Protein AF-A0A3C0TS66-F1 (afdb_monomer_lite)

pLDDT: mean 88.53, std 8.07, range [55.0, 98.06]

Secondary structure (DSSP, 8-state):
-----HHHHHHHHHHHHHHHHHHGGGGS-HHHHHTS-TTS--PPPPPPGGGS---

Sequence (55 aa):
MLHFARWKIAVILFALIGGIIVSLPNLFSDERLAGLPDWLPRQKIVLGLDLQGGS

Radius of gyration: 15.98 Å; chains: 1; bounding box: 39×21×45 Å

Structure (mmCIF, N/CA/C/O backbone):
data_AF-A0A3C0TS66-F1
#
_entry.id   AF-A0A3C0TS66-F1
#
loop_
_atom_site.group_PDB
_atom_site.id
_atom_site.type_symbol
_atom_site.label_atom_id
_atom_site.label_alt_id
_atom_site.label_comp_id
_atom_site.label_asym_id
_atom_site.label_entity_id
_atom_site.label_seq_id
_atom_site.pdbx_PDB_ins_code
_atom_site.Cartn_x
_atom_site.Cartn_y
_atom_site.Cartn_z
_atom_site.occupancy
_atom_site.B_iso_or_equiv
_atom_site.auth_seq_id
_atom_site.auth_comp_id
_atom_site.auth_asym_id
_atom_site.auth_atom_id
_atom_site.pdbx_PDB_model_num
ATOM 1 N N . MET A 1 1 ? 19.727 10.514 -18.441 1.00 67.00 1 MET A N 1
ATOM 2 C CA . MET A 1 1 ? 18.275 10.535 -18.158 1.00 67.00 1 MET A CA 1
ATOM 3 C C . MET A 1 1 ? 17.859 9.141 -17.721 1.00 67.00 1 MET A C 1
ATOM 5 O O . MET A 1 1 ? 18.275 8.179 -18.356 1.00 67.00 1 MET A O 1
ATOM 9 N N . LEU A 1 2 ? 17.154 9.010 -16.595 1.00 78.12 2 LEU A N 1
ATOM 10 C CA . LEU A 1 2 ? 16.851 7.711 -15.986 1.00 78.12 2 LEU A CA 1
ATOM 11 C C . LEU A 1 2 ? 15.708 7.035 -16.769 1.00 78.12 2 LEU A C 1
ATOM 13 O O . LEU A 1 2 ? 14.534 7.295 -16.524 1.00 78.12 2 LEU A O 1
ATOM 17 N N . HIS A 1 3 ? 16.049 6.220 -17.770 1.00 85.56 3 HIS A N 1
ATOM 18 C CA . HIS A 1 3 ? 15.064 5.454 -18.534 1.00 85.56 3 HIS A CA 1
ATOM 19 C C . HIS A 1 3 ? 14.740 4.154 -17.802 1.00 85.56 3 HIS A C 1
ATOM 21 O O . HIS A 1 3 ? 15.561 3.239 -17.723 1.00 85.56 3 HIS A O 1
ATOM 27 N N . PHE A 1 4 ? 13.524 4.062 -17.274 1.00 88.31 4 PHE A N 1
ATOM 28 C CA . PHE A 1 4 ? 13.020 2.831 -16.683 1.00 88.31 4 PHE A CA 1
ATOM 29 C C . PHE A 1 4 ? 12.297 1.992 -17.731 1.00 88.31 4 PHE A C 1
ATOM 31 O O . PHE A 1 4 ? 11.447 2.483 -18.473 1.00 88.31 4 PHE A O 1
ATOM 38 N N . ALA A 1 5 ? 12.610 0.697 -17.772 1.00 94.88 5 ALA A N 1
ATOM 39 C CA . ALA A 1 5 ? 11.856 -0.248 -18.581 1.00 94.88 5 ALA A CA 1
ATOM 40 C C . ALA A 1 5 ? 10.389 -0.285 -18.119 1.00 94.88 5 ALA A C 1
ATOM 42 O O . ALA A 1 5 ? 10.112 -0.298 -16.918 1.00 94.88 5 ALA A O 1
ATOM 43 N N . ARG A 1 6 ? 9.448 -0.354 -19.069 1.00 94.50 6 ARG A N 1
ATOM 44 C CA . ARG A 1 6 ? 7.996 -0.312 -18.801 1.00 94.50 6 ARG A CA 1
ATOM 45 C C . ARG A 1 6 ? 7.542 -1.366 -17.784 1.00 94.50 6 ARG A C 1
ATOM 47 O O . ARG A 1 6 ? 6.669 -1.092 -16.971 1.00 94.50 6 ARG A O 1
ATOM 54 N N . TRP A 1 7 ? 8.171 -2.543 -17.787 1.00 96.75 7 TRP A N 1
ATOM 55 C CA . TRP A 1 7 ? 7.859 -3.611 -16.836 1.00 96.75 7 TRP A CA 1
ATOM 56 C C . TRP A 1 7 ? 8.236 -3.248 -15.392 1.00 96.75 7 TRP A C 1
ATOM 58 O O . TRP A 1 7 ? 7.489 -3.575 -14.477 1.00 96.75 7 TRP A O 1
ATOM 68 N N . LYS A 1 8 ? 9.342 -2.517 -15.175 1.00 95.62 8 LYS A N 1
ATOM 69 C CA . LYS A 1 8 ? 9.738 -2.053 -13.834 1.00 95.62 8 LYS A CA 1
ATOM 70 C C . LYS A 1 8 ? 8.698 -1.088 -13.282 1.00 95.62 8 LYS A C 1
ATOM 72 O O . LYS A 1 8 ? 8.307 -1.207 -12.130 1.00 95.62 8 LYS A O 1
ATOM 77 N N . ILE A 1 9 ? 8.214 -0.179 -14.131 1.00 96.06 9 ILE A N 1
ATOM 78 C CA . ILE A 1 9 ? 7.140 0.758 -13.782 1.00 96.06 9 ILE A CA 1
ATOM 79 C C . ILE A 1 9 ? 5.874 -0.014 -13.397 1.00 96.06 9 ILE A C 1
ATOM 81 O O . ILE A 1 9 ? 5.293 0.264 -12.355 1.00 96.06 9 ILE A O 1
ATOM 85 N N . ALA A 1 10 ? 5.481 -1.016 -14.189 1.00 97.50 10 ALA A N 1
ATOM 86 C CA . ALA A 1 10 ? 4.315 -1.841 -13.883 1.00 97.50 10 ALA A CA 1
ATOM 87 C C . ALA A 1 10 ? 4.450 -2.549 -12.524 1.00 97.50 10 ALA A C 1
ATOM 89 O O . ALA A 1 10 ? 3.538 -2.463 -11.710 1.00 97.50 10 ALA A O 1
ATOM 90 N N . VAL A 1 11 ? 5.595 -3.180 -12.243 1.00 97.69 11 VAL A N 1
ATOM 91 C CA . VAL A 1 11 ? 5.847 -3.854 -10.954 1.00 97.69 11 VAL A CA 1
ATOM 92 C C . VAL A 1 11 ? 5.778 -2.873 -9.783 1.00 97.69 11 VAL A C 1
ATOM 94 O O . VAL A 1 11 ? 5.154 -3.180 -8.771 1.00 97.69 11 VAL A O 1
ATOM 97 N N . ILE A 1 12 ? 6.364 -1.682 -9.926 1.00 97.00 12 ILE A N 1
ATOM 98 C CA . ILE A 1 12 ? 6.303 -0.637 -8.894 1.00 97.00 12 ILE A CA 1
ATOM 99 C C . ILE A 1 12 ? 4.851 -0.221 -8.635 1.00 97.00 12 ILE A C 1
ATOM 101 O O . ILE A 1 12 ? 4.431 -0.152 -7.482 1.00 97.00 12 ILE A O 1
ATOM 105 N N . LEU A 1 13 ? 4.070 0.018 -9.691 1.00 97.88 13 LEU A N 1
ATOM 106 C CA . LEU A 1 13 ? 2.659 0.385 -9.559 1.00 97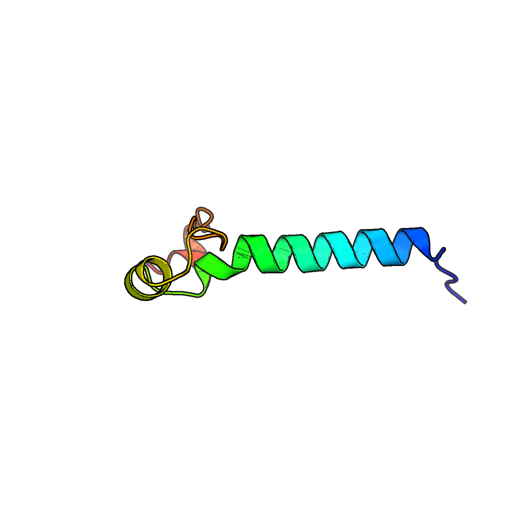.88 13 LEU A CA 1
ATOM 107 C C . LEU A 1 13 ? 1.844 -0.724 -8.890 1.00 97.88 13 LEU A C 1
ATOM 109 O O . LEU A 1 13 ? 1.056 -0.434 -7.996 1.00 97.88 13 LEU A O 1
ATOM 113 N N . PHE A 1 14 ? 2.064 -1.986 -9.264 1.00 98.06 14 PHE A N 1
ATOM 114 C CA . PHE A 1 14 ? 1.405 -3.119 -8.615 1.00 98.06 14 PHE A CA 1
ATOM 115 C C . PHE A 1 14 ? 1.760 -3.225 -7.132 1.00 98.06 14 PHE A C 1
ATOM 117 O O . PHE A 1 14 ? 0.868 -3.444 -6.317 1.00 98.06 14 PHE A O 1
ATOM 124 N N . ALA A 1 15 ? 3.028 -3.026 -6.765 1.00 97.81 15 ALA A N 1
ATOM 125 C CA . ALA A 1 15 ? 3.451 -3.038 -5.368 1.00 97.81 15 ALA A CA 1
ATOM 126 C C . ALA A 1 15 ? 2.788 -1.910 -4.560 1.00 97.81 15 ALA A C 1
ATOM 128 O O . ALA A 1 15 ? 2.292 -2.152 -3.461 1.00 97.81 15 ALA A O 1
ATOM 129 N N . LEU A 1 16 ? 2.721 -0.697 -5.122 1.00 97.94 16 LEU A N 1
ATOM 130 C CA . LEU A 1 16 ? 2.051 0.443 -4.491 1.00 97.94 16 LEU A CA 1
ATOM 131 C C . LEU A 1 16 ? 0.555 0.187 -4.302 1.00 97.94 16 LEU A C 1
ATOM 133 O O . LEU A 1 16 ? 0.042 0.333 -3.196 1.00 97.94 16 LEU A O 1
ATOM 137 N N . ILE A 1 17 ? -0.139 -0.231 -5.364 1.00 97.38 17 ILE A N 1
ATOM 138 C CA . ILE A 1 17 ? -1.576 -0.526 -5.316 1.00 97.38 17 ILE A CA 1
ATOM 139 C C . ILE A 1 17 ? -1.851 -1.659 -4.323 1.00 97.38 17 ILE A C 1
ATOM 141 O O . ILE A 1 17 ? -2.758 -1.543 -3.504 1.00 97.38 17 ILE A O 1
ATOM 145 N N . GLY A 1 18 ? -1.044 -2.721 -4.344 1.00 95.69 18 GLY A N 1
ATOM 146 C CA . GLY A 1 18 ? -1.150 -3.826 -3.394 1.00 95.69 18 GLY A CA 1
ATOM 147 C C . GLY A 1 18 ? -0.982 -3.361 -1.948 1.00 95.69 18 GLY A C 1
ATOM 148 O O . GLY A 1 18 ? -1.813 -3.687 -1.105 1.00 95.69 18 GLY A O 1
AT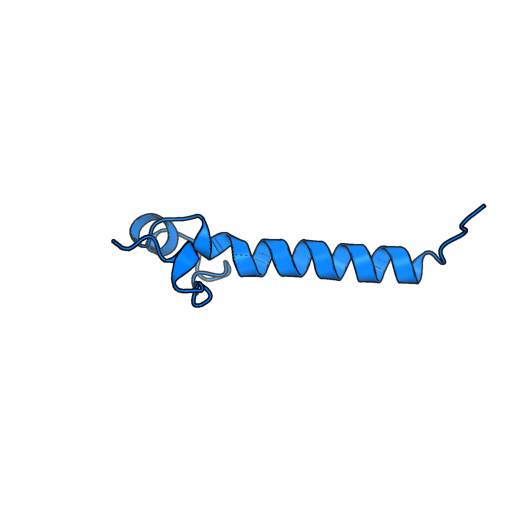OM 149 N N . GLY A 1 19 ? 0.032 -2.538 -1.668 1.00 94.12 19 GLY A N 1
ATOM 150 C CA . GLY A 1 19 ? 0.245 -1.960 -0.340 1.00 94.12 19 GLY A CA 1
ATOM 151 C C . GLY A 1 19 ? -0.921 -1.083 0.122 1.00 94.12 19 GLY A C 1
ATOM 152 O O . GLY A 1 19 ? -1.334 -1.169 1.278 1.00 94.12 19 GLY A O 1
ATOM 153 N N . ILE A 1 20 ? -1.509 -0.293 -0.782 1.00 93.88 20 ILE A N 1
ATOM 154 C CA . ILE A 1 20 ? -2.699 0.514 -0.480 1.00 93.88 20 ILE A CA 1
ATOM 155 C C . ILE A 1 20 ? -3.876 -0.395 -0.136 1.00 93.88 20 ILE A C 1
ATOM 157 O O . ILE A 1 20 ? -4.467 -0.223 0.919 1.00 93.88 20 ILE A O 1
ATOM 161 N N . ILE A 1 21 ? -4.191 -1.388 -0.971 1.00 92.06 21 ILE A N 1
ATOM 162 C CA . ILE A 1 21 ? -5.321 -2.305 -0.745 1.00 92.06 21 ILE A CA 1
ATOM 163 C C . ILE A 1 21 ? -5.179 -3.043 0.590 1.00 92.06 21 ILE A C 1
ATOM 165 O O . ILE A 1 21 ? -6.154 -3.187 1.321 1.00 92.06 21 ILE A O 1
ATOM 169 N N . VAL A 1 22 ? -3.966 -3.494 0.911 1.00 91.25 22 VAL A N 1
ATOM 170 C CA . VAL A 1 22 ? -3.675 -4.259 2.128 1.00 91.25 22 VAL A CA 1
ATOM 171 C C . VAL A 1 22 ? -3.712 -3.382 3.385 1.00 91.25 22 VAL A C 1
ATOM 173 O O . VAL A 1 22 ? -4.179 -3.839 4.422 1.00 91.25 22 VAL A O 1
ATOM 176 N N . SER A 1 23 ? -3.283 -2.120 3.303 1.00 91.75 23 SER A N 1
ATOM 177 C CA . SER A 1 23 ? -3.348 -1.166 4.426 1.00 91.75 23 SER A CA 1
ATOM 178 C C . SER A 1 23 ? -4.696 -0.449 4.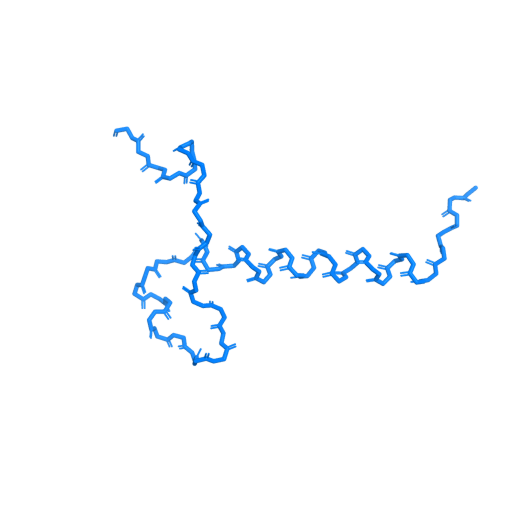558 1.00 91.75 23 SER A C 1
ATOM 180 O O . SER A 1 23 ? -4.996 0.107 5.611 1.00 91.75 23 SER A O 1
ATOM 182 N N . LEU A 1 24 ? -5.535 -0.485 3.521 1.00 91.75 24 LEU A N 1
ATOM 183 C CA . LEU A 1 24 ? -6.836 0.176 3.481 1.00 91.75 24 LEU A CA 1
ATOM 184 C C . LEU A 1 24 ? -7.738 -0.157 4.687 1.00 91.75 24 LEU A C 1
ATOM 186 O O . LEU A 1 24 ? -8.304 0.780 5.251 1.00 91.75 24 LEU A O 1
ATOM 190 N N . PRO A 1 25 ? -7.859 -1.419 5.154 1.00 91.00 25 PRO A N 1
ATOM 191 C CA . PRO A 1 25 ? -8.743 -1.757 6.269 1.00 91.00 25 PRO A CA 1
ATOM 192 C C . PRO A 1 25 ? -8.320 -1.091 7.582 1.00 91.00 25 PRO A C 1
ATOM 194 O O . PRO A 1 25 ? -9.169 -0.769 8.410 1.00 91.00 25 PRO A O 1
ATOM 197 N N . ASN A 1 26 ? -7.021 -0.828 7.766 1.00 91.81 26 ASN A N 1
ATOM 198 C CA . ASN A 1 26 ? -6.484 -0.159 8.952 1.00 91.81 26 ASN A CA 1
ATOM 199 C C . ASN A 1 26 ? -6.954 1.297 9.097 1.00 91.81 26 ASN A C 1
ATOM 201 O O . ASN A 1 26 ? -6.845 1.851 10.186 1.00 91.81 26 ASN A O 1
ATOM 205 N N . LEU A 1 27 ? -7.493 1.904 8.034 1.00 89.56 27 LEU A N 1
ATOM 206 C CA . LEU A 1 27 ? -8.007 3.277 8.043 1.00 89.56 27 LEU A CA 1
ATOM 207 C C . LEU A 1 27 ? -9.479 3.378 8.474 1.00 89.56 27 LEU A C 1
ATOM 209 O O . LEU A 1 27 ? -9.990 4.482 8.662 1.00 89.56 27 LEU A O 1
ATOM 213 N N . PHE A 1 28 ? -10.180 2.251 8.617 1.00 89.56 28 PHE A N 1
ATOM 214 C CA . PHE A 1 28 ? -11.603 2.213 8.956 1.00 89.56 28 PHE A CA 1
ATOM 215 C C . PHE A 1 28 ? -11.841 1.645 10.361 1.00 89.56 28 PHE A C 1
ATOM 217 O O . PHE A 1 28 ? -11.051 0.850 10.872 1.00 89.56 28 PHE A O 1
ATOM 224 N N . SER A 1 29 ? -12.955 2.027 10.998 1.00 86.25 29 SER A N 1
ATOM 225 C CA . SER A 1 29 ? -13.424 1.374 12.228 1.00 86.25 29 SER A CA 1
ATOM 226 C C . SER A 1 29 ? -13.996 -0.013 11.925 1.00 86.25 29 SER A C 1
ATOM 228 O O . SER A 1 29 ? -14.364 -0.310 10.784 1.00 86.25 29 SER A O 1
ATOM 230 N N . ASP A 1 30 ? -14.075 -0.868 12.942 1.00 86.56 30 ASP A N 1
ATOM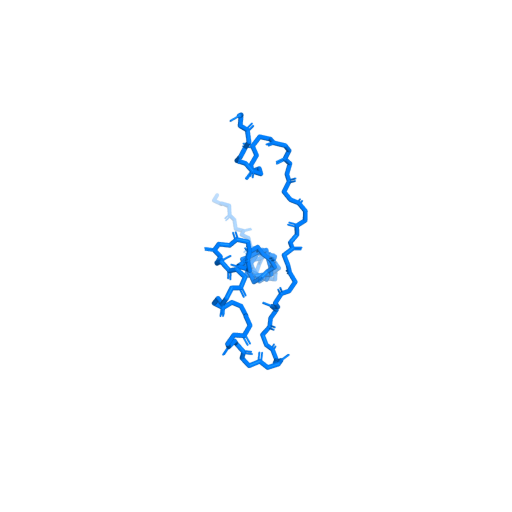 231 C CA . ASP A 1 30 ? -14.558 -2.241 12.769 1.00 86.56 30 ASP A CA 1
ATOM 232 C C . ASP A 1 30 ? -16.027 -2.280 12.320 1.00 86.56 30 ASP A C 1
ATOM 234 O O . ASP A 1 30 ? -16.384 -3.118 11.492 1.00 86.56 30 ASP A O 1
ATOM 238 N N . GLU A 1 31 ? -16.864 -1.320 12.747 1.00 87.50 31 GLU A N 1
ATOM 239 C CA . GLU A 1 31 ? -18.259 -1.252 12.283 1.00 87.50 31 GLU A CA 1
ATOM 240 C C . GLU A 1 31 ? -18.349 -0.945 10.784 1.00 87.50 31 GLU A C 1
ATOM 242 O O . GLU A 1 31 ? -19.193 -1.500 10.079 1.00 87.50 31 GLU A O 1
ATOM 247 N N . ARG A 1 32 ? -17.460 -0.083 10.269 1.00 86.81 32 ARG A N 1
ATOM 248 C CA . ARG A 1 32 ? -17.427 0.247 8.836 1.00 86.81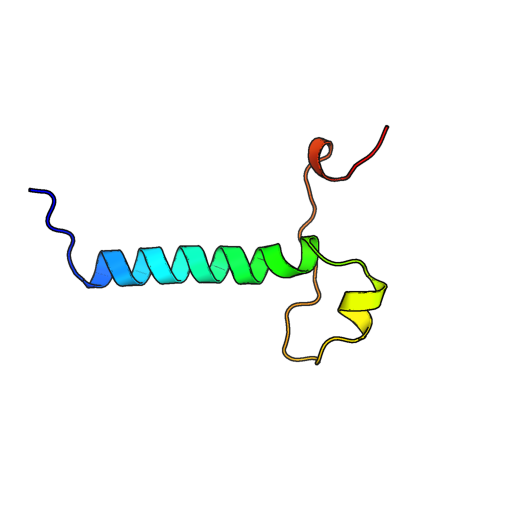 32 ARG A CA 1
ATOM 249 C C . ARG A 1 32 ? -16.972 -0.940 8.002 1.00 86.81 32 ARG A C 1
ATOM 251 O O . ARG A 1 32 ? -17.516 -1.155 6.925 1.00 86.81 32 ARG A O 1
ATOM 258 N N . LEU A 1 33 ? -16.007 -1.716 8.495 1.00 89.25 33 LEU A N 1
ATOM 259 C CA . LEU A 1 33 ? -15.547 -2.924 7.811 1.00 89.25 33 LEU A CA 1
ATOM 260 C C . LEU A 1 33 ? -16.606 -4.028 7.810 1.00 89.25 33 LEU A C 1
ATOM 262 O O . LEU A 1 33 ? -16.719 -4.747 6.819 1.00 89.25 33 LEU A O 1
ATOM 266 N N . ALA A 1 34 ? -17.405 -4.142 8.873 1.00 87.44 34 ALA A N 1
ATOM 267 C CA . ALA A 1 34 ? -18.486 -5.123 8.957 1.00 87.44 34 ALA A CA 1
ATOM 268 C C . ALA A 1 34 ? -19.570 -4.915 7.881 1.00 87.44 34 ALA A C 1
ATOM 270 O O . ALA A 1 34 ? -20.173 -5.883 7.426 1.00 87.44 34 ALA A O 1
ATOM 271 N N . GLY A 1 35 ? -19.784 -3.671 7.438 1.00 88.06 35 GLY A N 1
ATOM 272 C CA . GLY A 1 35 ? -20.717 -3.335 6.358 1.00 88.06 35 GLY A CA 1
ATOM 273 C C . GLY A 1 35 ? -20.159 -3.501 4.939 1.00 88.06 35 GLY A C 1
ATOM 274 O O . GLY A 1 35 ? -20.888 -3.256 3.977 1.00 88.06 35 GLY A O 1
ATOM 275 N N . LEU A 1 36 ? -18.883 -3.875 4.777 1.00 85.94 36 LEU A N 1
ATOM 276 C CA . LEU A 1 36 ? -18.282 -4.034 3.453 1.00 85.94 36 LEU A CA 1
ATOM 277 C C . LEU A 1 36 ? -18.648 -5.382 2.806 1.00 85.94 36 LEU A C 1
ATOM 279 O O . LEU A 1 36 ? -18.749 -6.396 3.505 1.00 85.94 36 LEU A O 1
ATOM 283 N N . PRO A 1 37 ? -18.771 -5.415 1.463 1.00 84.06 37 PRO A N 1
ATOM 284 C CA . PRO A 1 37 ? -18.948 -6.647 0.703 1.00 84.06 37 PRO A CA 1
ATOM 285 C C . PRO A 1 37 ? -17.865 -7.687 1.002 1.00 84.06 37 PRO A C 1
ATOM 287 O O . PRO A 1 37 ? -16.702 -7.338 1.200 1.00 84.06 37 PRO A O 1
ATOM 290 N N . ASP A 1 38 ? -18.214 -8.972 0.914 1.00 82.44 38 ASP A N 1
ATOM 291 C CA . ASP A 1 38 ? -17.297 -10.071 1.251 1.00 82.44 38 ASP A CA 1
ATOM 292 C C . ASP A 1 38 ? -16.038 -10.156 0.374 1.00 82.44 38 ASP A C 1
ATOM 294 O O . ASP A 1 38 ? -15.054 -10.776 0.771 1.00 82.44 38 ASP A O 1
ATOM 298 N N . TRP A 1 39 ? -16.048 -9.523 -0.802 1.00 82.75 39 TRP A N 1
ATOM 299 C CA . TRP A 1 39 ? -14.915 -9.495 -1.727 1.00 82.75 39 TRP A CA 1
ATOM 300 C C . TRP A 1 39 ? -13.859 -8.430 -1.387 1.00 82.75 39 TRP A C 1
ATOM 302 O O . TRP A 1 39 ? -12.766 -8.463 -1.954 1.00 82.75 39 TRP A O 1
ATOM 312 N N . LEU A 1 40 ? -14.158 -7.486 -0.484 1.00 83.62 40 LEU A N 1
ATOM 313 C CA . LEU A 1 40 ? -13.201 -6.474 -0.031 1.00 83.62 40 LEU A CA 1
ATOM 314 C C . LEU A 1 40 ? -12.380 -6.981 1.166 1.00 83.62 40 LEU A C 1
ATOM 316 O O . LEU A 1 40 ? -12.913 -7.672 2.039 1.00 83.62 40 LEU A O 1
ATOM 320 N N . PRO A 1 41 ? -11.088 -6.612 1.262 1.00 82.25 41 PRO A N 1
ATOM 321 C CA . PRO A 1 41 ? -10.279 -6.933 2.427 1.00 82.25 41 PRO A CA 1
ATOM 322 C C . PRO A 1 41 ? -10.875 -6.262 3.669 1.00 82.25 41 PRO A C 1
ATOM 324 O O . PRO A 1 41 ? -10.973 -5.041 3.753 1.00 82.25 41 PRO A O 1
ATOM 327 N N . ARG A 1 42 ? -11.281 -7.079 4.642 1.00 85.56 42 ARG A N 1
ATOM 328 C CA . ARG A 1 42 ? -11.776 -6.633 5.959 1.00 85.56 42 ARG A CA 1
ATOM 329 C C . ARG A 1 42 ? -10.787 -6.924 7.087 1.00 85.56 42 ARG A C 1
ATOM 331 O O . ARG A 1 42 ? -10.985 -6.478 8.210 1.00 85.56 42 ARG A O 1
ATOM 338 N N . GLN A 1 43 ? -9.723 -7.675 6.804 1.00 85.50 43 GLN A N 1
ATOM 339 C CA . GLN A 1 43 ? -8.681 -7.975 7.781 1.00 85.50 43 GLN A CA 1
ATOM 340 C C . GLN A 1 43 ? -7.714 -6.799 7.895 1.00 85.50 43 GLN A C 1
ATOM 342 O O . GLN A 1 43 ? -7.090 -6.402 6.915 1.00 85.50 43 GLN A O 1
ATOM 347 N N . LYS A 1 44 ? -7.589 -6.263 9.108 1.00 89.12 44 LYS A N 1
ATOM 348 C CA . LYS A 1 44 ? -6.582 -5.259 9.451 1.00 89.12 44 LYS A CA 1
ATOM 349 C C . LYS A 1 44 ? -5.238 -5.932 9.699 1.00 89.12 44 LYS A C 1
ATOM 351 O O . LYS A 1 44 ? -5.172 -6.990 10.322 1.00 89.12 44 LYS A O 1
ATOM 356 N N . ILE A 1 45 ? -4.163 -5.286 9.267 1.00 90.44 45 ILE A N 1
ATOM 357 C CA . ILE A 1 45 ? -2.805 -5.673 9.655 1.00 90.44 45 ILE A CA 1
ATOM 358 C C . ILE A 1 45 ? -2.577 -5.249 11.108 1.00 90.44 45 ILE A C 1
ATOM 360 O O . ILE A 1 45 ? -3.082 -4.212 11.540 1.00 90.44 45 ILE A O 1
ATOM 364 N N . VAL A 1 46 ? -1.797 -6.016 11.866 1.00 90.50 46 VAL A N 1
ATOM 365 C CA . VAL A 1 46 ? -1.375 -5.602 13.210 1.00 90.50 46 VAL A CA 1
ATOM 366 C C . VAL A 1 46 ? -0.476 -4.371 13.091 1.00 90.50 46 VAL A C 1
ATOM 368 O O . VAL A 1 46 ? 0.599 -4.429 12.496 1.00 90.50 46 VAL A O 1
ATOM 371 N N . LEU A 1 47 ? -0.932 -3.247 13.640 1.00 89.38 47 LEU A N 1
ATOM 372 C CA . LEU A 1 47 ? -0.152 -2.013 13.693 1.00 89.38 47 LEU A CA 1
ATOM 373 C C . LEU A 1 47 ? 0.952 -2.134 14.750 1.00 89.38 47 LEU A C 1
ATOM 375 O O . LEU A 1 47 ? 0.795 -2.860 15.729 1.00 89.38 47 LEU A O 1
ATOM 379 N N . GLY A 1 48 ? 2.068 -1.427 14.574 1.00 90.06 48 GLY A N 1
ATOM 380 C CA . GLY A 1 48 ? 3.059 -1.283 15.647 1.00 90.06 48 GLY A CA 1
ATOM 381 C C . GLY A 1 48 ? 2.469 -0.531 16.843 1.00 90.06 48 GLY A C 1
ATOM 382 O O . GLY A 1 48 ? 1.502 0.207 16.672 1.00 90.06 48 GLY A O 1
ATOM 383 N N . LEU A 1 49 ? 3.049 -0.691 18.036 1.00 88.31 49 LEU A N 1
ATOM 384 C CA . LEU A 1 49 ? 2.545 -0.066 19.271 1.00 88.31 49 LEU A CA 1
ATOM 385 C C . LEU A 1 49 ? 2.358 1.456 19.128 1.00 88.31 49 LEU A C 1
ATOM 387 O O . LEU A 1 49 ? 1.313 1.974 19.509 1.00 88.31 49 LEU A O 1
ATOM 391 N N . ASP A 1 50 ? 3.295 2.137 18.460 1.00 89.50 50 ASP A N 1
ATOM 392 C CA . ASP A 1 50 ? 3.219 3.580 18.173 1.00 89.50 50 ASP A CA 1
ATOM 393 C C . ASP A 1 50 ? 1.993 3.974 17.328 1.00 89.50 50 ASP A C 1
ATOM 395 O O . ASP A 1 50 ? 1.502 5.097 17.409 1.00 89.50 50 ASP A O 1
ATOM 399 N N . LEU A 1 51 ? 1.49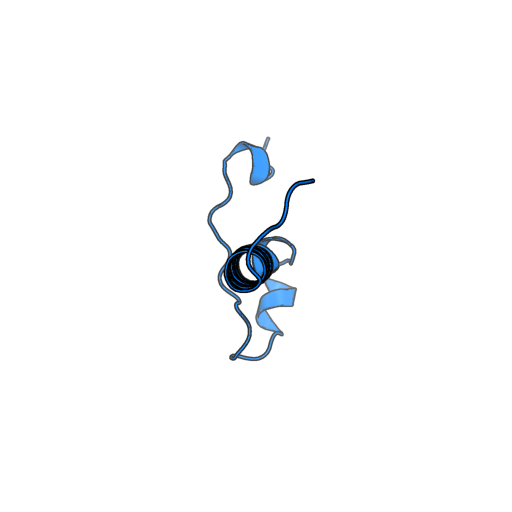3 3.052 16.501 1.00 84.06 51 LEU A N 1
ATOM 400 C CA . LEU A 1 51 ? 0.376 3.259 15.575 1.00 84.06 51 LEU A CA 1
ATOM 401 C C . LEU A 1 51 ? -0.947 2.673 16.086 1.00 84.06 51 LEU A C 1
ATOM 403 O O . LEU A 1 51 ? -1.994 2.960 15.512 1.00 84.06 51 LEU A O 1
ATOM 407 N N . GLN A 1 52 ? -0.920 1.856 17.141 1.00 83.50 52 GLN A N 1
ATOM 408 C CA . GLN A 1 52 ? -2.127 1.290 17.751 1.00 83.50 52 GLN A CA 1
ATOM 409 C C . GLN A 1 52 ? -2.917 2.319 18.569 1.00 83.50 52 GLN A C 1
ATOM 411 O O . GLN A 1 52 ? -4.053 2.036 18.933 1.00 83.50 52 GLN A O 1
ATOM 416 N N . GLY A 1 53 ? -2.356 3.511 18.810 1.00 74.81 53 GLY A N 1
ATOM 417 C CA . GLY A 1 53 ? -3.043 4.588 19.516 1.00 74.81 53 GLY A CA 1
ATOM 418 C C . GLY A 1 53 ? -3.384 4.185 20.948 1.00 74.81 53 GLY A C 1
ATOM 419 O O . GLY A 1 53 ? -4.547 3.976 21.276 1.00 74.81 53 GLY A O 1
ATOM 420 N N . GLY A 1 54 ? -2.362 4.064 21.794 1.00 69.81 54 GLY A N 1
ATOM 421 C CA . GLY A 1 54 ? -2.519 3.763 23.212 1.00 69.81 54 GLY A CA 1
ATOM 422 C C . GLY A 1 54 ? -1.507 4.533 24.053 1.00 69.81 54 GLY A C 1
ATOM 423 O O . GLY A 1 54 ? -0.309 4.273 23.961 1.00 69.81 54 GLY A O 1
ATOM 424 N N . SER A 1 55 ? -2.007 5.454 24.879 1.00 55.00 55 SER A N 1
ATOM 425 C CA . SER A 1 55 ? -1.438 5.780 26.193 1.00 55.00 55 SER A CA 1
ATOM 426 C C . SER A 1 55 ? -2.560 5.758 27.216 1.00 55.00 55 SER A C 1
ATOM 428 O O . SER A 1 55 ? -3.568 6.448 26.930 1.00 55.00 55 SER A O 1
#

Foldseek 3Di:
DDDDDPVVVVVVVVVVVVVCQQQVLVVDDLVVLVPDDPPGDNDHDDDDPVSVDDD